Protein AF-A0A8T2TZI1-F1 (afdb_monomer)

Foldseek 3Di:
DDPPPDPPQAPADEDELVCVDPPHPLVVDWHKHKYKFFWADADPVQQWTWGADPVGRIAIERRVPPPPDDDDGRDMDIDIATWDDDVPHIYGYHDD

Mean predicted aligned error: 7.06 Å

Nearest PDB structures (foldseek):
  3kdf-assembly1_A  TM=7.442E-01  e=1.407E-03  Homo sapiens
  1nnx-assembly1_A  TM=7.427E-01  e=2.030E-03  Escherichia coli
  2z6k-assembly2_B  TM=6.969E-01  e=1.057E-02  Homo sapiens
  1quq-assembly3_A  TM=7.279E-01  e=7.325E-03  Homo sapiens
  2pi2-assembly3_C  TM=7.484E-01  e=5.502E-02  Homo sapiens

Radius of gyration: 14.33 Å; Cα contacts (8 Å, |Δi|>4): 172; chains: 1; bounding box: 36×34×40 Å

Secondary structure (DSSP, 8-state):
---------PPPEE--GGGGSSS-GGGG--SEEEEEEEEEEE-TTT-EEEEE-TTS-EEEEE-TT--S----TT-EEEEEEEEEEETTEEEEE---

Organism: Ceratopteris richardii (NCBI:txid49495)

pLDDT: mean 83.82, std 14.07, range [39.34, 97.5]

Solvent-accessible surface area (backbone atoms only — not comparable to full-atom values): 5919 Å² total; per-residue (Å²): 137,84,82,79,76,69,85,79,74,70,79,49,49,80,50,57,56,68,55,70,37,89,90,39,76,60,76,76,53,89,54,41,33,28,37,60,28,31,26,69,46,72,41,82,90,79,23,39,29,36,28,30,43,98,87,66,40,66,46,43,35,44,43,74,79,68,73,97,69,87,87,52,66,76,38,80,47,76,49,68,25,30,77,43,85,45,97,94,47,66,30,37,34,58,88,128

InterPro domains:
  IPR012340 Nucleic acid-binding, OB-fold [G3DSA:2.40.50.140] (9-94)
  IPR029146 CST complex subunit Ten1, animal and plant type [PF15490] (9-90)
  IPR029146 CST complex subunit Ten1, animal and plant type [PTHR33905] (6-91)

Structure (mmCIF, N/CA/C/O backbone):
data_AF-A0A8T2TZI1-F1
#
_entry.id   AF-A0A8T2TZI1-F1
#
loop_
_atom_site.group_PDB
_atom_site.id
_atom_site.type_symbol
_atom_site.label_atom_id
_atom_site.label_alt_id
_atom_site.label_comp_id
_atom_site.label_asym_id
_atom_site.label_entity_id
_atom_site.label_seq_id
_atom_site.pdbx_PDB_ins_code
_atom_site.Cartn_x
_atom_site.Cartn_y
_atom_site.Cartn_z
_atom_site.occupancy
_atom_site.B_iso_or_equiv
_atom_site.auth_seq_id
_atom_site.auth_comp_id
_atom_site.auth_asym_id
_atom_site.auth_atom_id
_atom_site.pdbx_PDB_model_num
ATOM 1 N N . MET A 1 1 ? -24.849 -21.984 -27.442 1.00 39.34 1 MET A N 1
ATOM 2 C CA . MET A 1 1 ? -23.670 -22.214 -26.583 1.00 39.34 1 MET A CA 1
ATOM 3 C C . MET A 1 1 ? -23.434 -20.931 -25.806 1.00 39.34 1 MET A C 1
ATOM 5 O O . MET A 1 1 ? -23.035 -19.950 -26.411 1.00 39.34 1 MET A O 1
ATOM 9 N N . ALA A 1 2 ? -23.812 -20.884 -24.528 1.00 42.72 2 ALA A N 1
ATOM 10 C CA . ALA A 1 2 ? -23.544 -19.728 -23.677 1.00 42.72 2 ALA A CA 1
ATOM 11 C C . ALA A 1 2 ? -22.166 -19.930 -23.039 1.00 42.72 2 ALA A C 1
ATOM 13 O O . ALA A 1 2 ? -21.976 -20.870 -22.269 1.00 42.72 2 ALA A O 1
ATOM 14 N N . SER A 1 3 ? -21.200 -19.098 -23.414 1.00 43.28 3 SER A N 1
ATOM 15 C CA . SER A 1 3 ? -19.871 -19.077 -22.810 1.00 43.28 3 SER A CA 1
ATOM 16 C C . SER A 1 3 ? -20.005 -18.524 -21.396 1.00 43.28 3 SER A C 1
ATOM 18 O O . SER A 1 3 ? -20.093 -17.316 -21.202 1.00 43.28 3 SER A O 1
ATOM 20 N N . THR A 1 4 ? -20.071 -19.395 -20.394 1.00 45.84 4 THR A N 1
ATOM 21 C CA . THR A 1 4 ? -19.932 -18.979 -18.999 1.00 45.84 4 THR A CA 1
ATOM 22 C C . THR A 1 4 ? -18.478 -18.566 -18.793 1.00 45.84 4 THR A C 1
ATOM 24 O O . THR A 1 4 ? -17.613 -19.417 -18.583 1.00 45.84 4 THR A O 1
ATOM 27 N N . SER A 1 5 ? -18.183 -17.270 -18.918 1.00 51.16 5 SER A N 1
ATOM 28 C CA . SER A 1 5 ? -16.896 -16.714 -18.510 1.00 51.16 5 SER A CA 1
ATOM 29 C C . SER A 1 5 ? -16.776 -16.894 -17.000 1.00 51.16 5 SER A C 1
ATOM 31 O O . SER A 1 5 ? -17.368 -16.148 -16.222 1.00 51.16 5 SER A O 1
ATOM 33 N N . SER A 1 6 ? -16.042 -17.919 -16.573 1.00 53.88 6 SER A N 1
ATOM 34 C CA . SER A 1 6 ? -15.484 -17.927 -15.226 1.00 53.88 6 SER A CA 1
ATOM 35 C C . SER A 1 6 ? -14.671 -16.633 -15.076 1.00 53.88 6 SER A C 1
ATOM 37 O O . SER A 1 6 ? -13.891 -16.330 -15.985 1.00 53.88 6 SER A O 1
ATOM 39 N N . PRO A 1 7 ? -14.862 -15.834 -14.011 1.00 5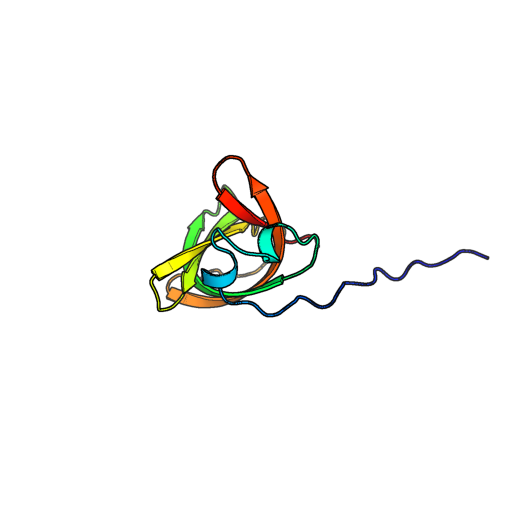7.34 7 PRO A N 1
ATOM 40 C CA . PRO A 1 7 ? -13.988 -14.703 -13.751 1.00 57.34 7 PRO A CA 1
ATOM 41 C C . PRO A 1 7 ? -12.600 -15.276 -13.458 1.00 57.34 7 PRO A C 1
ATOM 43 O O . PRO A 1 7 ? -12.321 -15.742 -12.355 1.00 57.34 7 PRO A O 1
ATOM 46 N N . TYR A 1 8 ? -11.748 -15.329 -14.480 1.00 62.91 8 TYR A N 1
ATOM 47 C CA . TYR A 1 8 ? -10.362 -15.732 -14.325 1.00 62.91 8 TYR A CA 1
ATOM 48 C C . TYR A 1 8 ? -9.649 -14.616 -13.564 1.00 62.91 8 TYR A C 1
ATOM 50 O O . TYR A 1 8 ? -9.237 -13.613 -14.143 1.00 62.91 8 TYR A O 1
ATOM 58 N N . VAL A 1 9 ? -9.562 -14.771 -12.244 1.00 63.56 9 VAL A N 1
ATOM 59 C CA . VAL A 1 9 ? -8.773 -13.885 -11.392 1.00 63.56 9 VAL A CA 1
ATOM 60 C C . VAL A 1 9 ? -7.306 -14.163 -11.695 1.00 63.56 9 VAL A C 1
ATOM 62 O O . VAL A 1 9 ? -6.817 -15.272 -11.464 1.00 63.56 9 VAL A O 1
ATOM 65 N N . GLN A 1 10 ? -6.604 -13.172 -12.244 1.00 74.56 10 GLN A N 1
ATOM 66 C CA . GLN A 1 10 ? -5.180 -13.309 -12.518 1.00 74.56 10 GLN A CA 1
ATOM 67 C C . GLN A 1 10 ? -4.409 -13.499 -11.197 1.00 74.56 10 GLN A C 1
ATOM 69 O O . GLN A 1 10 ? -4.660 -12.778 -10.228 1.00 74.56 10 GLN A O 1
ATOM 74 N N . PRO A 1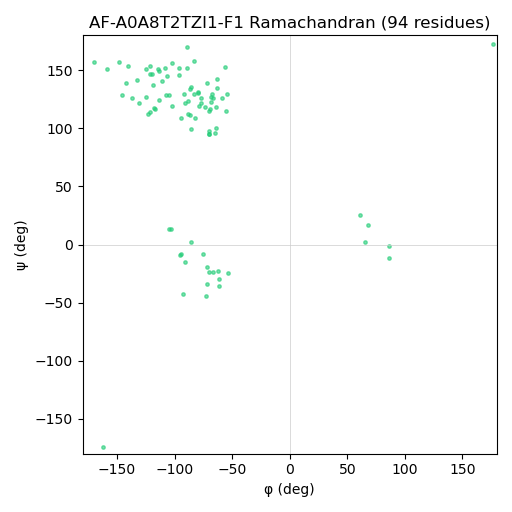 11 ? -3.467 -14.459 -11.117 1.00 79.50 11 PRO A N 1
ATOM 75 C CA . PRO A 1 11 ? -2.609 -14.589 -9.948 1.00 79.50 11 PRO A CA 1
ATOM 76 C C . PRO A 1 11 ? -1.819 -13.298 -9.715 1.00 79.50 11 PRO A C 1
ATOM 78 O O . PRO A 1 11 ? -1.131 -12.817 -10.612 1.00 79.50 11 PRO A O 1
ATOM 81 N N . GLY A 1 12 ? -1.906 -12.747 -8.502 1.00 83.75 12 GLY A N 1
ATOM 82 C CA . GLY A 1 12 ? -1.179 -11.529 -8.154 1.00 83.75 12 GLY A CA 1
ATOM 83 C C . GLY A 1 12 ? 0.337 -11.739 -8.099 1.00 83.75 12 GLY A C 1
ATOM 84 O O . GLY A 1 12 ? 0.799 -12.620 -7.369 1.00 83.75 12 GLY A O 1
ATOM 85 N N . VAL A 1 13 ? 1.103 -10.913 -8.818 1.00 91.38 13 VAL A N 1
ATOM 86 C CA . VAL A 1 13 ? 2.576 -10.904 -8.791 1.00 91.38 13 VAL A CA 1
ATOM 87 C C . VAL A 1 13 ? 3.055 -10.446 -7.415 1.00 91.38 13 VAL A C 1
ATOM 89 O O . VAL A 1 13 ? 2.647 -9.390 -6.935 1.00 91.38 13 VAL A O 1
ATOM 92 N N . ILE A 1 14 ? 3.910 -11.237 -6.765 1.00 92.88 14 ILE A N 1
ATOM 93 C CA . ILE A 1 14 ? 4.469 -10.889 -5.453 1.00 92.88 14 ILE A CA 1
ATOM 94 C C . ILE A 1 14 ? 5.570 -9.851 -5.642 1.00 92.88 14 ILE A C 1
ATOM 96 O O . ILE A 1 14 ? 6.553 -10.129 -6.324 1.00 92.88 14 ILE A O 1
ATOM 100 N N . VAL A 1 15 ? 5.412 -8.690 -5.009 1.00 93.12 15 VAL A N 1
ATOM 101 C CA . VAL A 1 15 ? 6.370 -7.576 -5.065 1.00 93.12 15 VAL A CA 1
ATOM 102 C C . VAL A 1 15 ? 6.509 -6.911 -3.693 1.00 93.12 15 VAL A C 1
ATOM 104 O O . VAL A 1 15 ? 5.592 -6.957 -2.866 1.00 93.12 15 VAL A O 1
ATOM 107 N N . ARG A 1 16 ? 7.659 -6.286 -3.433 1.00 93.88 16 ARG A N 1
ATOM 108 C CA . ARG A 1 16 ? 7.895 -5.420 -2.266 1.00 93.88 16 ARG A CA 1
ATOM 109 C C . ARG A 1 16 ? 7.388 -4.006 -2.531 1.00 93.88 16 ARG A C 1
ATOM 111 O O . ARG A 1 16 ? 7.324 -3.572 -3.677 1.00 93.88 16 ARG A O 1
ATOM 118 N N . LEU A 1 17 ? 7.106 -3.238 -1.476 1.00 94.31 17 LEU A N 1
ATOM 119 C CA . LEU A 1 17 ? 6.596 -1.866 -1.639 1.00 94.31 17 LEU A CA 1
ATOM 120 C C . LEU A 1 17 ? 7.592 -0.958 -2.376 1.00 94.31 17 LEU A C 1
ATOM 122 O O . LEU A 1 17 ? 7.180 -0.144 -3.201 1.00 94.31 17 LEU A O 1
ATOM 126 N N . ARG A 1 18 ? 8.901 -1.142 -2.146 1.00 92.81 18 ARG A N 1
ATOM 127 C CA . ARG A 1 18 ? 9.973 -0.422 -2.864 1.00 92.81 18 ARG A CA 1
ATOM 128 C C . ARG A 1 18 ? 9.986 -0.684 -4.366 1.00 92.81 18 ARG A C 1
ATOM 130 O O . ARG A 1 18 ? 10.382 0.180 -5.135 1.00 92.81 18 ARG A O 1
ATOM 137 N N . GLU A 1 19 ? 9.544 -1.867 -4.787 1.00 92.00 19 GLU A N 1
ATOM 138 C CA . GLU A 1 19 ? 9.459 -2.227 -6.201 1.00 92.00 19 GLU A CA 1
ATOM 139 C C . GLU A 1 19 ? 8.266 -1.548 -6.873 1.00 92.00 19 GLU A C 1
ATOM 141 O O . GLU A 1 19 ? 8.155 -1.584 -8.087 1.00 92.00 19 GLU A O 1
ATOM 146 N N . LEU A 1 20 ? 7.389 -0.892 -6.114 1.00 90.00 20 LEU A N 1
ATOM 147 C CA . LEU A 1 20 ? 6.291 -0.076 -6.627 1.00 90.00 20 LEU A CA 1
ATOM 148 C C . LEU A 1 20 ? 6.595 1.427 -6.539 1.00 90.00 20 LEU A C 1
ATOM 150 O O . LEU A 1 20 ? 5.698 2.248 -6.698 1.00 90.00 20 LEU A O 1
ATOM 154 N N . GLN A 1 21 ? 7.852 1.800 -6.288 1.00 87.56 21 GLN A N 1
ATOM 155 C CA . GLN A 1 21 ? 8.300 3.189 -6.334 1.00 87.56 21 GLN A CA 1
ATOM 156 C C . GLN A 1 21 ? 8.928 3.507 -7.697 1.00 87.56 21 GLN A C 1
ATOM 158 O O . GLN A 1 21 ? 9.590 2.647 -8.285 1.00 87.56 21 GLN A O 1
ATOM 163 N N . PRO A 1 22 ? 8.769 4.732 -8.220 1.00 84.62 22 PRO A N 1
ATOM 164 C CA . PRO A 1 22 ? 9.491 5.154 -9.410 1.00 84.62 22 PRO A CA 1
ATOM 165 C C . PRO A 1 22 ? 11.018 5.182 -9.188 1.00 84.62 22 PRO A C 1
ATOM 167 O O . PRO A 1 22 ? 11.468 5.635 -8.134 1.00 84.62 22 PRO A O 1
ATOM 170 N N . PRO A 1 23 ? 11.827 4.802 -10.195 1.00 86.19 23 PRO A N 1
ATOM 171 C CA . PRO A 1 23 ? 11.435 4.150 -11.443 1.00 86.19 23 PRO A CA 1
ATOM 172 C C . PRO A 1 23 ? 11.206 2.646 -11.228 1.00 86.19 23 PRO A C 1
ATOM 174 O O . PRO A 1 23 ? 12.072 1.952 -10.702 1.00 86.19 23 PRO A O 1
ATOM 177 N N . SER A 1 24 ? 10.072 2.121 -11.693 1.00 85.62 24 SER A N 1
ATOM 178 C CA . SER A 1 24 ? 9.788 0.686 -11.623 1.00 85.62 24 SER A CA 1
ATOM 179 C C . SER A 1 24 ? 9.065 0.186 -12.875 1.00 85.62 24 SER A C 1
ATOM 181 O O . SER A 1 24 ? 8.137 0.851 -13.345 1.00 85.62 24 SER A O 1
ATOM 183 N N . PRO A 1 25 ? 9.437 -1.000 -13.400 1.00 84.69 25 PRO A N 1
ATOM 184 C CA . PRO A 1 25 ? 8.716 -1.626 -14.506 1.00 84.69 25 PRO A CA 1
ATOM 185 C C . PRO A 1 25 ? 7.298 -2.055 -14.105 1.00 84.69 25 PRO A C 1
ATOM 187 O O . PRO A 1 25 ? 6.424 -2.145 -14.961 1.00 84.69 25 PRO A O 1
ATOM 190 N N . PHE A 1 26 ? 7.041 -2.281 -12.813 1.00 85.44 26 PHE A N 1
ATOM 191 C CA . PHE A 1 26 ? 5.736 -2.719 -12.318 1.00 85.44 26 PHE A CA 1
ATOM 192 C C . PHE A 1 26 ? 4.666 -1.628 -12.411 1.00 85.44 26 PHE A C 1
ATOM 194 O O . PHE A 1 26 ? 3.491 -1.952 -12.534 1.00 85.44 26 PHE A O 1
ATOM 201 N N . LEU A 1 27 ? 5.062 -0.352 -12.443 1.00 79.44 27 LEU A N 1
ATOM 202 C CA . LEU A 1 27 ? 4.133 0.774 -12.601 1.00 79.44 27 LEU A CA 1
ATOM 203 C C . LEU A 1 27 ? 3.549 0.887 -14.012 1.00 79.44 27 LEU A C 1
ATOM 205 O O . LEU A 1 27 ? 2.530 1.536 -14.214 1.00 79.44 27 LEU A O 1
ATOM 209 N N . GLN A 1 28 ? 4.193 0.264 -14.998 1.00 75.44 28 GLN A N 1
ATOM 210 C CA . GLN A 1 28 ? 3.728 0.247 -16.387 1.00 75.44 28 GLN A CA 1
ATOM 211 C C . GLN A 1 28 ? 2.891 -0.998 -16.703 1.00 75.44 28 GLN A C 1
ATOM 213 O O . GLN A 1 28 ? 2.316 -1.099 -17.786 1.00 75.44 28 GLN A O 1
ATOM 218 N N . LEU A 1 29 ? 2.837 -1.960 -15.777 1.00 75.44 29 LEU A N 1
ATOM 219 C CA . LEU A 1 29 ? 2.128 -3.215 -15.962 1.00 75.44 29 LEU A CA 1
ATOM 220 C C . LEU A 1 29 ? 0.690 -3.087 -15.462 1.00 75.44 29 LEU A C 1
ATOM 222 O O . LEU A 1 29 ? 0.438 -2.836 -14.287 1.00 75.44 29 LEU A O 1
ATOM 226 N N . SER A 1 30 ? -0.263 -3.343 -16.355 1.00 76.06 30 SER A N 1
ATOM 227 C CA . SER A 1 30 ? -1.626 -3.676 -15.952 1.00 76.06 30 SER A CA 1
ATOM 228 C C . SER A 1 30 ? -1.624 -5.102 -15.406 1.00 76.06 30 SER A C 1
ATOM 230 O O . SER A 1 30 ? -1.271 -6.040 -16.123 1.00 76.06 30 SER A O 1
ATOM 232 N N . GLY A 1 31 ? -1.980 -5.276 -14.138 1.00 84.69 31 GLY A N 1
ATOM 233 C CA . GLY A 1 31 ? -2.023 -6.596 -13.527 1.00 84.69 31 GLY A CA 1
ATOM 234 C C . GLY A 1 31 ? -2.378 -6.561 -12.051 1.00 84.69 31 GLY A C 1
ATOM 235 O O . GLY A 1 31 ? -2.458 -5.506 -11.420 1.00 84.69 31 GLY A O 1
ATOM 236 N N . THR A 1 32 ? -2.584 -7.754 -11.503 1.00 89.38 32 THR A N 1
ATOM 237 C CA . THR A 1 32 ? -2.790 -7.953 -10.073 1.00 89.38 32 THR A CA 1
ATOM 238 C C . THR A 1 32 ? -1.438 -8.080 -9.370 1.00 89.38 32 THR A C 1
ATOM 240 O O . THR A 1 32 ? -0.558 -8.821 -9.808 1.00 89.38 32 THR A O 1
ATOM 243 N N . PHE A 1 33 ? -1.284 -7.403 -8.240 1.00 91.50 33 PHE A N 1
ATOM 244 C CA . PHE A 1 33 ? -0.102 -7.417 -7.388 1.00 91.50 33 PHE A CA 1
ATOM 245 C C . PHE A 1 33 ? -0.461 -7.926 -6.002 1.00 91.50 33 PHE A C 1
ATOM 247 O O . PHE A 1 33 ? -1.556 -7.679 -5.499 1.00 91.50 33 PHE A O 1
ATOM 254 N N . ARG A 1 34 ? 0.481 -8.621 -5.370 1.00 93.19 34 ARG A N 1
ATOM 255 C CA . ARG A 1 34 ? 0.411 -9.064 -3.983 1.00 93.19 34 ARG A CA 1
ATOM 256 C C . ARG A 1 34 ? 1.537 -8.397 -3.209 1.00 93.19 34 ARG A C 1
ATOM 258 O O . ARG A 1 34 ? 2.708 -8.671 -3.458 1.00 93.19 34 ARG A O 1
ATOM 265 N N . VAL A 1 35 ? 1.165 -7.567 -2.245 1.00 93.81 35 VAL A N 1
ATOM 266 C CA . VAL A 1 35 ? 2.099 -6.840 -1.383 1.00 93.81 35 VAL A CA 1
ATOM 267 C C . VAL A 1 35 ? 1.855 -7.181 0.076 1.00 93.81 35 VAL A C 1
ATOM 269 O O . VAL A 1 35 ? 0.744 -7.538 0.471 1.00 93.81 35 VAL A O 1
ATOM 272 N N . MET A 1 36 ? 2.898 -7.060 0.888 1.00 95.69 36 MET A N 1
ATOM 273 C CA . MET A 1 36 ? 2.791 -7.119 2.340 1.00 95.69 36 MET A CA 1
ATOM 274 C C . MET A 1 36 ? 3.330 -5.830 2.938 1.00 95.69 36 MET A C 1
ATOM 276 O O . MET A 1 36 ? 4.265 -5.239 2.406 1.00 95.69 36 MET A O 1
ATOM 280 N N . GLY A 1 37 ? 2.737 -5.404 4.044 1.00 96.25 37 GLY A N 1
ATOM 281 C CA . GLY A 1 37 ? 3.203 -4.234 4.768 1.00 96.25 37 GLY A CA 1
ATOM 282 C C . GLY A 1 37 ? 2.521 -4.100 6.116 1.00 96.25 37 GLY A C 1
ATOM 283 O O . GLY A 1 37 ? 1.441 -4.648 6.364 1.00 96.25 37 GLY A O 1
ATOM 284 N N . ARG A 1 38 ? 3.186 -3.381 7.013 1.00 97.44 38 ARG A N 1
ATOM 285 C CA . ARG A 1 38 ? 2.644 -3.027 8.317 1.00 97.44 38 ARG A CA 1
ATOM 286 C C . ARG A 1 38 ? 1.645 -1.895 8.138 1.00 97.44 38 ARG A C 1
ATOM 288 O O . ARG A 1 38 ? 1.989 -0.866 7.564 1.00 97.44 38 ARG A O 1
ATOM 295 N N . 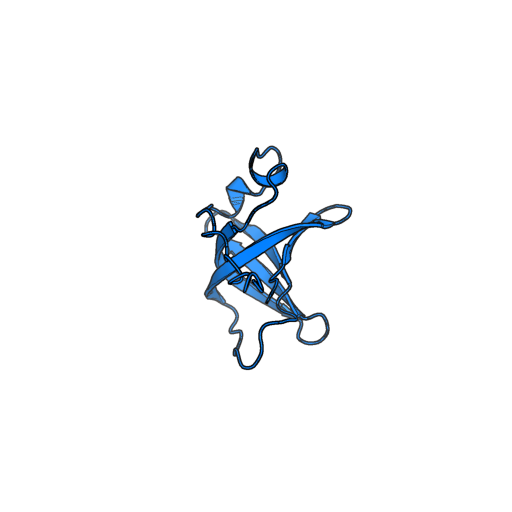LEU A 1 39 ? 0.422 -2.067 8.629 1.00 96.62 39 LEU A N 1
ATOM 296 C CA . LEU A 1 39 ? -0.593 -1.022 8.563 1.00 96.62 39 LEU A CA 1
ATOM 297 C C . LEU A 1 39 ? -0.209 0.135 9.489 1.00 96.62 39 LEU A C 1
ATOM 299 O O . LEU A 1 39 ? -0.159 -0.039 10.703 1.00 96.62 39 LEU A O 1
ATOM 303 N N . MET A 1 40 ? 0.025 1.315 8.935 1.00 97.50 40 MET A N 1
ATOM 304 C CA . MET A 1 40 ? 0.394 2.505 9.702 1.00 97.50 40 MET A CA 1
ATOM 305 C C . MET A 1 40 ? -0.831 3.330 10.082 1.00 97.50 40 MET A C 1
ATOM 307 O O . MET A 1 40 ? -0.956 3.762 11.226 1.00 97.50 40 MET A O 1
ATOM 311 N N . SER A 1 41 ? -1.760 3.501 9.145 1.00 95.50 41 SER A N 1
ATOM 312 C CA . SER A 1 41 ? -3.008 4.232 9.355 1.00 95.50 41 SER A CA 1
ATOM 313 C C . SER A 1 41 ? -4.131 3.659 8.496 1.00 95.50 41 SER A C 1
ATOM 315 O O . SER A 1 41 ? -3.884 2.999 7.485 1.00 95.50 41 SER A O 1
ATOM 317 N N . TYR A 1 42 ? -5.366 3.901 8.926 1.00 93.12 42 TYR A N 1
ATOM 318 C CA . TYR A 1 42 ? -6.579 3.577 8.189 1.00 93.12 42 TYR A CA 1
ATOM 319 C C . TYR A 1 42 ? -7.633 4.646 8.465 1.00 93.12 42 TYR A C 1
ATOM 321 O O . TYR A 1 42 ? -7.909 4.956 9.624 1.00 93.12 42 TYR A O 1
ATOM 329 N N . ASP A 1 43 ? -8.197 5.193 7.398 1.00 92.00 43 ASP A N 1
ATOM 330 C CA . ASP A 1 43 ? -9.309 6.126 7.422 1.00 92.00 43 ASP A CA 1
ATOM 331 C C . ASP A 1 43 ? -10.597 5.384 7.049 1.00 92.00 43 ASP A C 1
ATOM 333 O O . ASP A 1 43 ? -10.731 4.825 5.959 1.00 92.00 43 ASP A O 1
ATOM 337 N N . ILE A 1 44 ? -11.543 5.377 7.988 1.00 87.81 44 ILE A N 1
ATOM 338 C CA . ILE A 1 44 ? -12.828 4.690 7.856 1.00 87.81 44 ILE A CA 1
ATOM 339 C C . ILE A 1 44 ? -13.738 5.410 6.855 1.00 87.81 44 ILE A C 1
ATOM 341 O O . ILE A 1 44 ? -14.505 4.745 6.161 1.00 87.81 44 ILE A O 1
ATOM 345 N N . GLU A 1 45 ? -13.671 6.740 6.777 1.00 88.81 45 GLU A N 1
ATOM 346 C CA . GLU A 1 45 ? -14.554 7.533 5.918 1.00 88.81 45 GLU A CA 1
ATOM 347 C C . GLU A 1 45 ? -14.180 7.362 4.446 1.00 88.81 45 GLU A C 1
ATOM 349 O O . GLU A 1 45 ? -15.049 7.156 3.599 1.00 88.81 45 GLU A O 1
ATOM 354 N N . THR A 1 46 ? -12.881 7.400 4.140 1.00 89.25 46 THR A N 1
ATOM 355 C CA . THR A 1 46 ? -12.377 7.271 2.763 1.00 89.25 46 THR A CA 1
ATOM 356 C C . THR A 1 46 ? -12.062 5.829 2.364 1.00 89.25 46 THR A C 1
ATOM 358 O O . THR A 1 46 ? -11.883 5.535 1.181 1.00 89.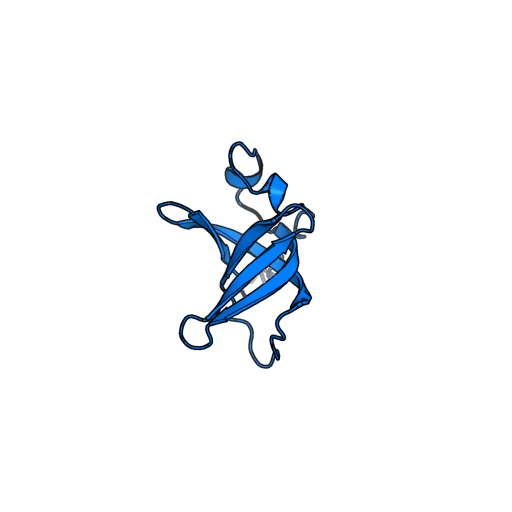25 46 THR A O 1
ATOM 361 N N . GLY A 1 47 ? -11.969 4.912 3.331 1.00 89.81 47 GLY A N 1
ATOM 362 C CA . GLY A 1 47 ? -11.519 3.540 3.105 1.00 89.81 47 GLY A CA 1
ATOM 363 C C . GLY A 1 47 ? -10.037 3.451 2.728 1.00 89.81 47 GLY A C 1
ATOM 364 O O . GLY A 1 47 ? -9.609 2.431 2.183 1.00 89.81 47 GLY A O 1
ATOM 365 N N . MET A 1 48 ? -9.244 4.495 2.973 1.00 92.50 48 MET A N 1
ATOM 366 C CA . MET A 1 48 ? -7.827 4.538 2.618 1.00 92.50 48 MET A CA 1
ATOM 367 C C . MET A 1 48 ? -6.952 4.052 3.772 1.00 92.50 48 MET A C 1
ATOM 369 O O . MET A 1 48 ? -7.056 4.515 4.903 1.00 92.50 48 MET A O 1
ATOM 373 N N . ALA A 1 49 ? -6.048 3.129 3.472 1.00 94.06 49 ALA A N 1
ATOM 374 C CA . ALA A 1 49 ? -5.027 2.633 4.380 1.00 94.06 49 ALA A CA 1
ATOM 375 C C . ALA A 1 49 ? -3.637 3.035 3.884 1.00 94.06 49 ALA A C 1
ATOM 377 O O . ALA A 1 49 ? -3.404 3.097 2.680 1.00 94.06 49 ALA A O 1
ATOM 378 N N . ILE A 1 50 ? -2.698 3.247 4.803 1.00 96.00 50 ILE A N 1
ATOM 379 C CA . ILE A 1 50 ? -1.274 3.371 4.478 1.00 96.00 50 ILE A CA 1
ATOM 380 C C . ILE A 1 50 ? -0.548 2.180 5.081 1.00 96.00 50 ILE A C 1
ATOM 382 O O . ILE A 1 50 ? -0.620 1.952 6.291 1.00 96.00 50 ILE A O 1
ATOM 386 N N . ILE A 1 51 ? 0.172 1.435 4.248 1.00 96.81 51 ILE A N 1
ATOM 387 C CA . ILE A 1 51 ? 1.077 0.378 4.701 1.00 96.81 51 ILE A CA 1
ATOM 388 C C . ILE A 1 51 ? 2.524 0.799 4.507 1.00 96.81 51 ILE A C 1
ATOM 390 O O . ILE A 1 51 ? 2.821 1.588 3.615 1.00 96.81 51 ILE A O 1
ATOM 394 N N . CYS A 1 52 ? 3.410 0.273 5.345 1.00 97.31 52 CYS A N 1
ATOM 395 C CA . CYS A 1 52 ? 4.835 0.563 5.312 1.00 97.31 52 CYS A CA 1
ATOM 396 C C . CYS A 1 52 ? 5.658 -0.727 5.392 1.00 97.31 52 CYS A C 1
ATOM 398 O O . CYS A 1 52 ? 5.284 -1.667 6.102 1.00 97.31 52 CYS A O 1
ATOM 400 N N . ASP A 1 53 ? 6.755 -0.766 4.646 1.00 94.75 53 ASP A N 1
ATOM 401 C CA . ASP A 1 53 ? 7.766 -1.819 4.699 1.00 94.75 53 ASP A CA 1
ATOM 402 C C . ASP A 1 53 ? 8.840 -1.468 5.750 1.00 94.75 53 ASP A C 1
ATOM 404 O O . ASP A 1 53 ? 8.884 -0.356 6.281 1.00 94.75 53 ASP A O 1
ATOM 408 N N . GLU A 1 54 ? 9.720 -2.410 6.076 1.00 90.19 54 GLU A N 1
ATOM 409 C CA . GLU A 1 54 ? 10.765 -2.219 7.096 1.00 90.19 54 GLU A CA 1
ATOM 410 C C . GLU A 1 54 ? 11.768 -1.111 6.736 1.00 90.19 54 GLU A C 1
ATOM 412 O O . GLU A 1 54 ? 12.395 -0.526 7.617 1.00 90.19 54 GLU A O 1
ATOM 417 N N . ASP A 1 55 ? 11.899 -0.800 5.447 1.00 91.88 55 ASP A N 1
ATOM 418 C CA . ASP A 1 55 ? 12.778 0.250 4.926 1.00 91.88 55 ASP A CA 1
ATOM 419 C C . ASP A 1 55 ? 12.149 1.655 4.918 1.00 91.88 55 ASP A C 1
ATOM 421 O O . ASP A 1 55 ? 12.785 2.604 4.462 1.00 91.88 55 ASP A O 1
ATOM 425 N N . GLY A 1 56 ? 10.914 1.799 5.410 1.00 93.06 56 GLY A N 1
ATOM 426 C CA . GLY A 1 56 ? 10.189 3.069 5.427 1.00 93.06 56 GLY A CA 1
ATOM 427 C C . GLY A 1 56 ? 9.405 3.375 4.148 1.00 93.06 56 GLY A C 1
ATOM 428 O O . GLY A 1 56 ? 8.722 4.399 4.090 1.00 93.06 56 GLY A O 1
ATOM 429 N N . THR A 1 57 ? 9.458 2.513 3.129 1.00 95.25 57 THR A N 1
ATOM 430 C CA . THR A 1 57 ? 8.655 2.682 1.916 1.00 95.25 57 THR A CA 1
ATOM 431 C C . THR A 1 57 ? 7.186 2.491 2.242 1.00 95.25 57 THR A C 1
ATOM 433 O O . THR A 1 57 ? 6.803 1.469 2.810 1.00 95.25 57 THR A O 1
ATOM 436 N N . SER A 1 58 ? 6.349 3.441 1.828 1.00 95.19 58 SER A N 1
ATOM 437 C CA . SER A 1 58 ? 4.909 3.384 2.065 1.00 95.19 58 SER A CA 1
ATOM 438 C C . SER A 1 58 ? 4.100 3.245 0.780 1.00 95.19 58 SER A C 1
ATOM 440 O O . SER A 1 58 ? 4.512 3.691 -0.292 1.00 95.19 58 SER A O 1
ATOM 442 N N . LEU A 1 59 ? 2.933 2.613 0.901 1.00 94.81 59 LEU A N 1
ATOM 443 C CA . LEU A 1 59 ? 1.974 2.451 -0.184 1.00 94.81 59 LEU A CA 1
ATOM 444 C C . LEU A 1 59 ? 0.554 2.721 0.335 1.00 94.81 59 LEU A C 1
ATOM 446 O O . LEU A 1 59 ? 0.130 2.083 1.305 1.00 94.81 59 LEU A O 1
ATOM 450 N N . PRO A 1 60 ? -0.200 3.634 -0.297 1.00 95.00 60 PRO A N 1
ATOM 451 C CA . PRO A 1 60 ? -1.626 3.763 -0.071 1.00 95.00 60 PRO A CA 1
ATOM 452 C C . PRO A 1 60 ? -2.391 2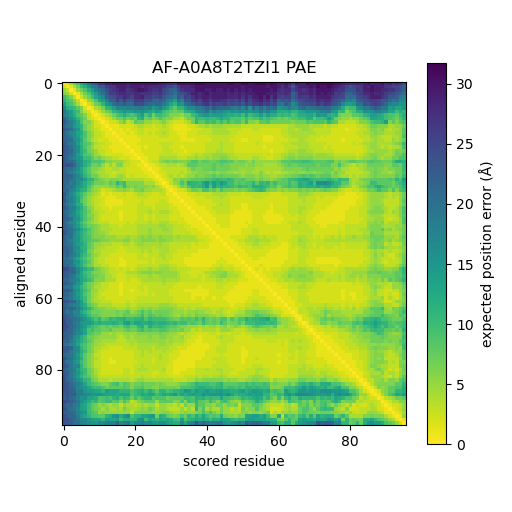.594 -0.676 1.00 95.00 60 PRO A C 1
ATOM 454 O O . PRO A 1 60 ? -2.141 2.151 -1.800 1.00 95.00 60 PRO A O 1
ATOM 457 N N . VAL A 1 61 ? -3.383 2.134 0.068 1.00 93.69 61 VAL A N 1
ATOM 458 C CA . VAL A 1 61 ? -4.224 1.001 -0.283 1.00 93.69 61 VAL A CA 1
ATOM 459 C C . VAL A 1 61 ? -5.680 1.419 -0.103 1.00 93.69 61 VAL A C 1
ATOM 461 O O . VAL A 1 61 ? -6.094 1.814 0.983 1.00 93.69 61 VAL A O 1
ATOM 464 N N . CYS A 1 62 ? -6.469 1.343 -1.168 1.00 92.50 62 CYS A N 1
ATOM 465 C CA . CYS A 1 62 ? -7.899 1.623 -1.138 1.00 92.50 62 CYS A CA 1
ATOM 466 C C . CYS A 1 62 ? -8.652 0.354 -0.755 1.00 92.50 62 CYS A C 1
ATOM 468 O O . CYS A 1 62 ? -8.700 -0.587 -1.535 1.00 92.50 62 CYS A O 1
ATOM 470 N N . THR A 1 63 ? -9.260 0.334 0.427 1.00 90.19 63 THR A N 1
ATOM 471 C CA . THR A 1 63 ? -9.930 -0.829 1.032 1.00 90.19 63 THR A CA 1
ATOM 472 C C . THR A 1 63 ? -11.459 -0.750 0.977 1.00 90.19 63 THR A C 1
ATOM 474 O O . THR A 1 63 ? -12.133 -1.560 1.603 1.00 90.19 63 THR A O 1
ATOM 477 N N . GLN A 1 64 ? -12.025 0.173 0.189 1.00 86.62 64 GLN A N 1
ATOM 478 C CA . GLN A 1 64 ? -13.468 0.475 0.127 1.00 86.62 64 GLN A CA 1
ATOM 479 C C . GLN A 1 64 ? -14.385 -0.740 -0.134 1.00 86.62 64 GLN A C 1
ATOM 481 O O . GLN A 1 64 ? -15.562 -0.732 0.223 1.00 86.62 64 GLN A O 1
ATOM 486 N N . HIS A 1 65 ? -13.854 -1.796 -0.756 1.00 82.19 65 HIS A N 1
ATOM 487 C CA . HIS A 1 65 ? -14.592 -3.025 -1.064 1.00 82.19 65 HIS A CA 1
ATOM 488 C C . HIS A 1 65 ? -14.413 -4.135 -0.016 1.00 82.19 65 HIS A C 1
ATOM 490 O O . HIS A 1 65 ? -15.131 -5.135 -0.044 1.00 82.19 65 HIS A O 1
ATOM 496 N N . ILE A 1 66 ? -13.494 -3.971 0.938 1.00 83.31 66 ILE A N 1
ATOM 497 C CA . ILE A 1 66 ? -13.255 -4.941 2.005 1.00 83.31 66 ILE A CA 1
ATOM 498 C C . ILE A 1 66 ? -14.283 -4.705 3.112 1.00 83.31 66 ILE A C 1
ATOM 500 O O . ILE A 1 66 ? -14.225 -3.729 3.855 1.00 83.31 66 ILE A O 1
ATOM 504 N N . ARG A 1 67 ? -15.237 -5.629 3.239 1.00 73.88 67 ARG A N 1
ATOM 505 C CA . ARG A 1 67 ? -16.229 -5.624 4.321 1.00 73.88 67 ARG A CA 1
ATOM 506 C C . ARG A 1 67 ? -15.778 -6.531 5.462 1.00 73.88 67 ARG A C 1
ATOM 508 O O . ARG A 1 67 ? -15.112 -7.536 5.234 1.00 73.88 67 ARG A O 1
ATOM 515 N N . ASN A 1 68 ? -16.208 -6.211 6.681 1.00 78.00 68 ASN A N 1
ATOM 516 C CA . ASN A 1 68 ? -16.058 -7.063 7.869 1.00 78.00 68 ASN A CA 1
ATOM 517 C C . ASN A 1 68 ? -14.605 -7.396 8.273 1.00 78.00 68 ASN A C 1
ATOM 519 O O . ASN A 1 68 ? -14.375 -8.407 8.935 1.00 78.00 68 ASN A O 1
ATOM 523 N N . LEU A 1 69 ? -13.629 -6.552 7.922 1.00 82.06 69 LEU A N 1
ATOM 524 C CA . LEU A 1 69 ? -12.246 -6.680 8.386 1.00 82.06 69 LEU A CA 1
ATOM 525 C C . LEU A 1 69 ? -11.945 -5.631 9.463 1.00 82.06 69 LEU A C 1
ATOM 527 O O . LEU A 1 69 ? -12.168 -4.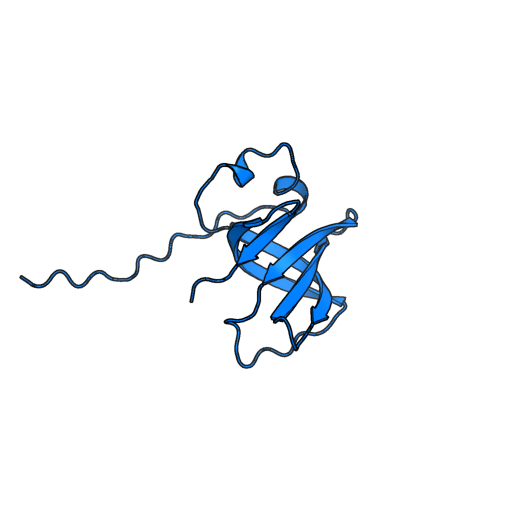440 9.263 1.00 82.06 69 LEU A O 1
ATOM 531 N N . GLN A 1 70 ? -11.414 -6.068 10.605 1.00 86.69 70 GLN A N 1
ATOM 532 C CA . GLN A 1 70 ? -10.914 -5.153 11.632 1.00 86.69 70 GLN A CA 1
ATOM 533 C C . GLN A 1 70 ? -9.469 -4.766 11.320 1.00 86.69 70 GLN A C 1
ATOM 535 O O . GLN A 1 70 ? -8.535 -5.509 11.630 1.00 86.69 70 GLN A O 1
ATOM 540 N N . PHE A 1 71 ? -9.282 -3.589 10.731 1.00 89.69 71 PHE A N 1
ATOM 541 C CA . PHE A 1 71 ? -7.955 -3.018 10.552 1.00 89.69 71 PHE A CA 1
ATOM 542 C C . PHE A 1 71 ? -7.356 -2.616 11.901 1.00 89.69 71 PHE A C 1
ATOM 544 O O . PHE A 1 71 ? -7.937 -1.836 12.655 1.00 89.69 71 PHE A O 1
ATOM 551 N N . ARG A 1 72 ? -6.180 -3.166 12.211 1.00 93.62 72 ARG A N 1
ATOM 552 C CA . ARG A 1 72 ? -5.409 -2.844 13.414 1.00 93.62 72 ARG A CA 1
ATOM 553 C C . ARG A 1 72 ? -4.081 -2.252 12.995 1.00 93.62 72 ARG A C 1
ATOM 555 O O . ARG A 1 72 ? -3.283 -2.924 12.339 1.00 93.62 72 ARG A O 1
ATOM 562 N N . THR A 1 73 ? -3.845 -1.002 13.371 1.00 94.44 73 THR A N 1
ATOM 563 C CA . THR A 1 73 ? -2.553 -0.357 13.143 1.00 94.44 73 THR A CA 1
ATOM 564 C C . THR A 1 73 ? -1.431 -1.181 13.780 1.00 94.44 73 THR A C 1
ATOM 566 O O . THR A 1 73 ? -1.643 -1.961 14.711 1.00 94.44 73 THR A O 1
ATOM 569 N N . ASN A 1 74 ? -0.234 -1.059 13.218 1.00 95.56 74 ASN A N 1
ATOM 570 C CA . ASN A 1 74 ? 0.969 -1.809 13.561 1.00 95.56 74 ASN A CA 1
ATOM 571 C C . ASN A 1 74 ? 0.919 -3.329 13.281 1.00 95.56 74 ASN A C 1
ATOM 573 O O . ASN A 1 74 ? 1.897 -4.023 13.558 1.00 95.56 74 ASN A O 1
ATOM 577 N N . SER A 1 75 ? -0.172 -3.855 12.713 1.00 95.75 75 SER A N 1
ATOM 578 C CA . SER A 1 75 ? -0.272 -5.266 12.302 1.00 95.75 75 SER A CA 1
ATOM 579 C C . SER A 1 75 ? 0.210 -5.464 10.863 1.00 95.75 75 SER A C 1
ATOM 581 O O . SER A 1 75 ? 0.119 -4.550 10.042 1.00 95.75 75 SER A O 1
ATOM 583 N N . LEU A 1 76 ? 0.721 -6.657 10.553 1.00 95.62 76 LEU A N 1
ATOM 584 C CA . LEU A 1 76 ? 1.135 -7.035 9.200 1.00 95.62 76 LEU A CA 1
ATOM 585 C C . LEU A 1 76 ? -0.079 -7.513 8.398 1.00 95.62 76 LEU A C 1
ATOM 587 O O . LEU A 1 76 ? -0.812 -8.390 8.853 1.00 95.62 76 LEU A O 1
ATOM 591 N N . PHE A 1 77 ? -0.263 -6.970 7.197 1.00 94.38 77 PHE A N 1
ATOM 592 C CA . PHE A 1 77 ? -1.319 -7.380 6.275 1.00 94.38 77 PHE A CA 1
ATOM 593 C C . PHE A 1 77 ? -0.733 -7.764 4.920 1.00 94.38 77 PHE A C 1
ATOM 595 O O . PHE A 1 77 ? 0.291 -7.226 4.495 1.00 94.38 77 PHE A O 1
ATOM 602 N N . GLN A 1 78 ? -1.418 -8.679 4.235 1.00 92.75 78 GLN A N 1
ATOM 603 C CA . GLN A 1 78 ? -1.203 -8.964 2.823 1.00 92.75 78 GLN A CA 1
ATOM 604 C C . GLN A 1 78 ? -2.382 -8.414 2.026 1.00 92.75 78 GLN A C 1
ATOM 606 O O . GLN A 1 78 ? -3.536 -8.715 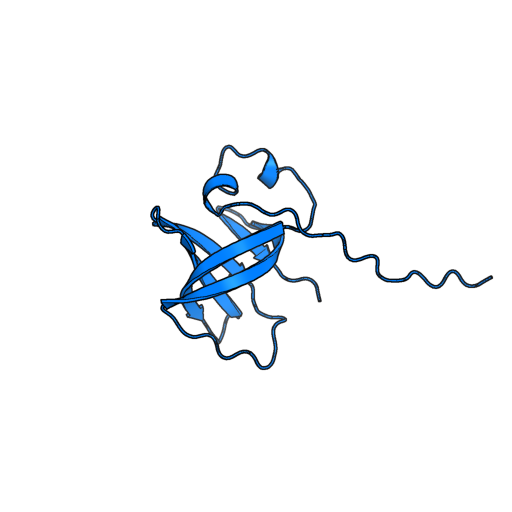2.331 1.00 92.75 78 GLN A O 1
ATOM 611 N N . PHE A 1 79 ? -2.078 -7.641 0.991 1.00 91.44 79 PHE A N 1
ATOM 612 C CA . PHE A 1 79 ? -3.058 -7.058 0.090 1.00 91.44 79 PHE A CA 1
ATOM 613 C C . PHE A 1 79 ? -2.830 -7.574 -1.327 1.00 91.44 79 PHE A C 1
ATOM 615 O O . PHE A 1 79 ? -1.690 -7.678 -1.777 1.00 91.44 79 PHE A O 1
ATOM 622 N N . ILE A 1 80 ? -3.919 -7.918 -2.015 1.00 90.94 80 ILE A N 1
ATOM 623 C CA . ILE A 1 80 ? -3.916 -8.374 -3.406 1.00 90.94 80 ILE A CA 1
ATOM 624 C C . ILE A 1 80 ? -4.835 -7.459 -4.206 1.00 90.94 80 ILE A C 1
ATOM 626 O O . ILE A 1 80 ? -6.036 -7.493 -3.979 1.00 90.94 80 ILE A O 1
ATOM 630 N N . GLY A 1 81 ? -4.304 -6.658 -5.119 1.00 89.50 81 GLY A N 1
ATOM 631 C CA . GLY A 1 81 ? -5.097 -5.684 -5.869 1.00 89.50 81 GLY A CA 1
ATOM 632 C C . GLY A 1 81 ? -4.389 -5.210 -7.127 1.00 89.50 81 GLY A C 1
ATOM 633 O O 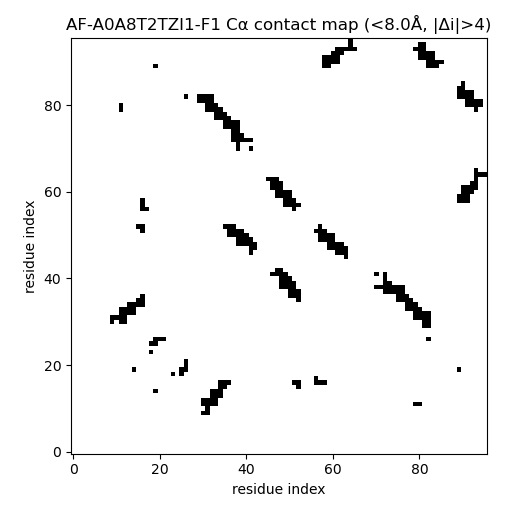. GLY A 1 81 ? -3.327 -5.714 -7.473 1.00 89.50 81 GLY A O 1
ATOM 634 N N . GLU A 1 82 ? -4.970 -4.240 -7.812 1.00 88.94 82 GLU A N 1
ATOM 635 C CA . GLU A 1 82 ? -4.401 -3.633 -9.013 1.00 88.94 82 GLU A CA 1
ATOM 636 C C . GLU A 1 82 ? -3.884 -2.233 -8.695 1.00 88.94 82 GLU A C 1
ATOM 638 O O . GLU A 1 82 ? -4.454 -1.518 -7.865 1.00 88.94 82 GLU A O 1
ATOM 643 N N . LEU A 1 83 ? -2.791 -1.835 -9.343 1.00 88.81 83 LEU A N 1
ATOM 644 C CA . LEU A 1 83 ? -2.268 -0.482 -9.205 1.00 88.81 83 LEU A CA 1
ATOM 645 C C . LEU A 1 83 ? -3.066 0.475 -10.079 1.00 88.81 83 LEU A C 1
ATOM 647 O O . LEU A 1 83 ? -3.314 0.222 -11.256 1.00 88.81 83 LEU A O 1
ATOM 651 N N . SER A 1 84 ? -3.475 1.585 -9.480 1.00 84.94 84 SER A N 1
ATOM 652 C CA . SER A 1 84 ? -4.108 2.694 -10.170 1.00 84.94 84 SER A CA 1
ATOM 653 C C . SER A 1 84 ? -3.264 3.936 -9.946 1.00 84.94 84 SER A C 1
ATOM 655 O O . SER A 1 84 ? -3.229 4.463 -8.831 1.00 84.94 84 SER A O 1
ATOM 657 N N . SER A 1 85 ? -2.683 4.447 -11.028 1.00 75.38 85 SER A N 1
ATOM 658 C CA . SER A 1 85 ? -2.011 5.740 -11.021 1.00 75.38 85 SER A CA 1
ATOM 659 C C . SER A 1 85 ? -3.029 6.840 -10.737 1.00 75.38 85 SER A C 1
ATOM 661 O O . SER A 1 85 ? -3.993 7.031 -11.483 1.00 75.38 85 SER A O 1
ATOM 663 N N . GLN A 1 86 ? -2.838 7.553 -9.632 1.00 70.44 86 GLN A N 1
ATOM 664 C CA . GLN A 1 86 ? -3.515 8.810 -9.344 1.00 70.44 86 GLN A CA 1
ATOM 665 C C . GLN A 1 86 ? -2.542 9.961 -9.610 1.00 70.44 86 GLN A C 1
ATOM 667 O O . GLN A 1 86 ? -1.324 9.760 -9.579 1.00 70.44 86 GLN A O 1
ATOM 672 N N . PRO A 1 87 ? -3.032 11.184 -9.879 1.00 62.97 87 PRO A N 1
ATOM 673 C CA . PRO A 1 87 ? -2.142 12.327 -9.999 1.00 62.97 87 PRO A CA 1
ATOM 674 C C . PRO A 1 87 ? -1.305 12.450 -8.716 1.00 62.97 87 PRO A C 1
ATOM 676 O O . PRO A 1 87 ? -1.852 12.741 -7.657 1.00 62.97 87 PRO A O 1
ATOM 679 N N . HIS A 1 88 ? 0.013 12.265 -8.853 1.00 65.00 88 HIS A N 1
ATOM 680 C CA . HIS A 1 88 ? 1.068 12.324 -7.825 1.00 65.00 88 HIS A CA 1
ATOM 681 C C . HIS A 1 88 ? 1.366 11.048 -7.019 1.00 65.00 88 HIS A C 1
ATOM 683 O O . HIS A 1 88 ? 2.398 11.032 -6.349 1.00 65.00 88 HIS A O 1
ATOM 689 N N . GLN A 1 89 ? 0.553 9.984 -7.075 1.00 75.56 89 GLN A N 1
ATOM 690 C CA . GLN A 1 89 ? 0.842 8.768 -6.302 1.00 75.56 89 GLN A CA 1
ATOM 691 C C . GLN A 1 89 ? 0.153 7.512 -6.846 1.00 75.56 89 GLN A C 1
ATOM 693 O O . GLN A 1 89 ? -0.940 7.563 -7.405 1.00 75.56 89 GLN A O 1
ATOM 698 N N . GLU A 1 90 ? 0.783 6.363 -6.626 1.00 79.25 90 GLU A N 1
ATOM 699 C CA . GLU A 1 90 ? 0.221 5.051 -6.932 1.00 79.25 90 GLU A CA 1
ATOM 700 C C . GLU A 1 90 ? -0.627 4.539 -5.770 1.00 79.25 90 GLU A C 1
ATOM 702 O O . GLU A 1 90 ? -0.212 4.597 -4.610 1.00 79.25 90 GLU A O 1
ATOM 707 N N . VAL A 1 91 ? -1.822 4.033 -6.080 1.00 82.62 91 VAL A N 1
ATOM 708 C CA . VAL A 1 91 ? -2.752 3.484 -5.087 1.00 82.62 91 VAL A CA 1
ATOM 709 C C . VAL A 1 91 ? -3.119 2.060 -5.469 1.00 82.62 91 VAL A C 1
ATOM 711 O O . VAL A 1 91 ? -3.609 1.818 -6.573 1.00 82.62 91 VAL A O 1
ATOM 714 N N . LEU A 1 92 ? -2.946 1.123 -4.536 1.00 81.56 92 LEU A N 1
ATOM 715 C CA . LEU A 1 92 ? -3.410 -0.249 -4.722 1.00 81.56 92 LEU A CA 1
ATOM 716 C C . LEU A 1 92 ? -4.919 -0.324 -4.464 1.00 81.56 92 LEU A C 1
ATOM 718 O O . LEU A 1 92 ? -5.375 -0.022 -3.360 1.00 81.56 92 LEU A O 1
ATOM 722 N N . LYS A 1 93 ? -5.698 -0.727 -5.466 1.00 82.44 93 LYS A N 1
ATOM 723 C CA . LYS A 1 93 ? -7.158 -0.870 -5.391 1.00 82.44 93 LYS A CA 1
ATOM 724 C C . LYS A 1 93 ? -7.568 -2.337 -5.463 1.00 82.44 93 LYS A C 1
ATOM 726 O O . LYS A 1 93 ? -7.021 -3.101 -6.253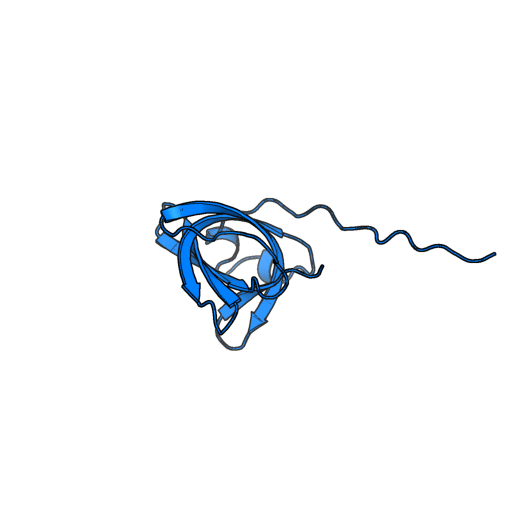 1.00 82.44 93 LYS A O 1
ATOM 731 N N . PHE A 1 94 ? -8.568 -2.728 -4.677 1.00 74.44 94 PHE A N 1
ATOM 732 C CA . PHE A 1 94 ? -9.210 -4.041 -4.816 1.00 74.44 94 PHE A CA 1
ATOM 733 C C . PHE A 1 94 ? -10.350 -3.951 -5.823 1.00 74.44 94 PHE A C 1
ATOM 735 O O . PHE A 1 94 ? -11.284 -3.179 -5.613 1.00 74.44 94 PHE A O 1
ATOM 742 N N . HIS A 1 95 ? -10.308 -4.773 -6.867 1.00 57.78 95 HIS A N 1
ATOM 743 C CA . HIS A 1 95 ? -11.496 -5.114 -7.640 1.00 57.78 95 HIS A CA 1
ATOM 744 C C . HIS A 1 95 ? -12.042 -6.424 -7.061 1.00 57.78 95 HIS A C 1
ATOM 746 O O . HIS A 1 95 ? -11.389 -7.462 -7.155 1.00 57.78 95 HIS A O 1
ATOM 752 N N . THR A 1 96 ? -13.183 -6.354 -6.375 1.00 45.88 96 THR A N 1
ATOM 753 C CA . THR A 1 96 ? -13.959 -7.533 -5.948 1.00 45.88 96 THR A CA 1
ATOM 754 C C . THR A 1 96 ? -15.080 -7.803 -6.926 1.00 45.88 96 THR A C 1
ATOM 756 O O . THR A 1 96 ? -15.764 -6.806 -7.259 1.00 45.88 96 THR A O 1
#

Sequence (96 aa):
MASTSSPYVQPGVIVRLRELQPPSPFLQLSGTFRVMGRLMSYDIETGMAIICDEDGTSLPVCTQHIRNLQFRTNSLFQFIGELSSQPHQEVLKFHT